Protein AF-A0A9D6LQU4-F1 (afdb_monomer_lite)

Foldseek 3Di:
DDQPDKDKDKCLVQPPLNVLVVLQVVQFAFKKWWDDPRKIKIFGGGGSWTFAIDIPDPCLDLVNLCVVVVLDDPVLQVVLVVVVVVDVDDSLVSCCVVPSHPPVSSVVSRVSSRLVRSLVSNPDNIIMIITRGDDDPPPGPTDGHNSVVSVVVSVVVVVVVD

Radius of gyration: 16.7 Å; chains: 1; bounding box: 36×48×44 Å

Sequence (162 aa):
MTNPETISGNIRNTPLSELLRNLQSSKVTGTLTLQRNGEEKSIYVKDGNIVFASSNLSADRLGYILINAGKLTHEQMEAALKLRSATNKKFGAIVVEIGFITPKELFDGLKLQVKEIIYSLFRW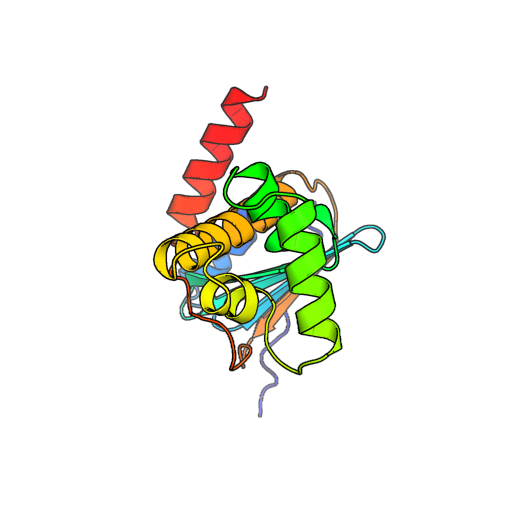EEGRFQVTPGKLPDQTIPLVLDPIELISEIIARLQKES

Secondary structure (DSSP, 8-state):
--PPPPEEEETTTS-HHHHHHHHHHTT--EEEEEEETTEEEEEEEETTEEEEEEES-STTSHHHHHHHTTSS-HHHHHHHHHHHHHSS--HHHHHHHTTSS-HHHHHHHHHHHHHHHHHHHHT-SS-EEEEEESPPPTT-----B-HHHHHHHHHHHHHH--

Structure (mmCIF, N/CA/C/O backbone):
data_AF-A0A9D6LQU4-F1
#
_entry.id   AF-A0A9D6LQU4-F1
#
loop_
_atom_site.group_PDB
_atom_site.id
_atom_site.type_symbol
_atom_site.label_atom_id
_atom_site.label_alt_id
_atom_site.label_comp_id
_atom_site.label_asym_id
_atom_site.label_entity_id
_atom_site.label_seq_id
_atom_site.pdbx_PDB_ins_code
_atom_site.Cartn_x
_atom_site.Cartn_y
_atom_site.Cartn_z
_atom_site.occupancy
_atom_site.B_iso_or_equiv
_atom_site.auth_seq_id
_atom_site.auth_comp_id
_atom_site.auth_asym_id
_atom_site.auth_atom_id
_atom_site.pdbx_PDB_model_num
ATOM 1 N N . MET A 1 1 ? 13.399 -28.423 -10.147 1.00 36.62 1 MET A N 1
ATOM 2 C CA . MET A 1 1 ? 12.476 -27.389 -9.632 1.00 36.62 1 MET A CA 1
ATOM 3 C C . MET A 1 1 ? 13.187 -26.061 -9.806 1.00 36.62 1 MET A C 1
ATOM 5 O O . MET A 1 1 ? 14.125 -25.794 -9.070 1.00 36.62 1 MET A O 1
ATOM 9 N N . THR A 1 2 ? 12.874 -25.312 -10.860 1.00 36.50 2 THR A N 1
ATOM 10 C CA . THR A 1 2 ? 13.471 -23.992 -11.100 1.00 36.50 2 THR A CA 1
ATOM 11 C C . THR A 1 2 ? 12.919 -23.032 -10.056 1.00 36.50 2 THR A C 1
ATOM 13 O O . THR A 1 2 ? 11.709 -22.815 -10.002 1.00 36.50 2 THR A O 1
ATOM 16 N N . ASN A 1 3 ? 13.790 -22.519 -9.188 1.00 45.44 3 ASN A N 1
ATOM 17 C CA . ASN A 1 3 ? 13.458 -21.394 -8.323 1.00 45.44 3 ASN A CA 1
ATOM 18 C C . ASN A 1 3 ? 12.983 -20.260 -9.251 1.00 45.44 3 ASN A C 1
ATOM 20 O O . ASN A 1 3 ? 13.738 -19.932 -10.169 1.00 45.44 3 ASN A O 1
ATOM 24 N N . PRO A 1 4 ? 11.749 -19.741 -9.130 1.00 57.16 4 PRO A N 1
ATOM 25 C CA . PRO A 1 4 ? 11.304 -18.672 -10.011 1.00 57.16 4 PRO A CA 1
ATOM 26 C C . PRO A 1 4 ? 12.269 -17.496 -9.843 1.00 57.16 4 PRO A C 1
ATOM 28 O O . PRO A 1 4 ? 12.539 -17.081 -8.716 1.00 57.16 4 PRO A O 1
ATOM 31 N N . GLU A 1 5 ? 12.870 -17.040 -10.942 1.00 66.25 5 GLU A N 1
ATOM 32 C CA . GLU A 1 5 ? 13.967 -16.077 -10.880 1.00 66.25 5 GLU A CA 1
ATOM 33 C C . GLU A 1 5 ? 13.496 -14.776 -10.228 1.00 66.25 5 GLU A C 1
ATOM 35 O O . GLU A 1 5 ? 12.576 -14.101 -10.693 1.00 66.25 5 GLU A O 1
ATOM 40 N N . THR A 1 6 ? 14.129 -14.444 -9.108 1.00 78.69 6 THR A N 1
ATOM 41 C CA . THR A 1 6 ? 13.943 -13.176 -8.418 1.00 78.69 6 THR A CA 1
ATOM 42 C C . THR A 1 6 ? 14.563 -12.066 -9.262 1.00 78.69 6 THR A C 1
ATOM 44 O O . THR A 1 6 ? 15.769 -12.074 -9.506 1.00 78.69 6 THR A O 1
ATOM 47 N N . ILE A 1 7 ? 13.763 -11.080 -9.666 1.00 88.81 7 ILE A N 1
ATOM 48 C CA . ILE A 1 7 ? 14.258 -9.905 -10.395 1.00 88.81 7 ILE A CA 1
ATOM 49 C C . ILE A 1 7 ? 14.619 -8.836 -9.368 1.00 88.81 7 ILE A C 1
ATOM 51 O O . ILE A 1 7 ? 13.825 -8.551 -8.476 1.00 88.81 7 ILE A O 1
ATOM 55 N N . SER A 1 8 ? 15.794 -8.225 -9.475 1.00 94.19 8 SER A N 1
ATOM 56 C CA . SER A 1 8 ? 16.200 -7.134 -8.584 1.00 94.19 8 SER A CA 1
ATOM 57 C C . SER A 1 8 ? 16.908 -6.026 -9.349 1.00 94.19 8 SER A C 1
ATOM 59 O O . SER A 1 8 ? 17.453 -6.253 -10.428 1.00 94.19 8 SER A O 1
ATOM 61 N N . GLY A 1 9 ? 16.881 -4.815 -8.803 1.00 95.75 9 GLY A N 1
ATOM 62 C CA . GLY A 1 9 ? 17.490 -3.659 -9.447 1.00 95.75 9 GLY A CA 1
ATOM 63 C C . GLY A 1 9 ? 17.363 -2.389 -8.620 1.00 95.75 9 GLY A C 1
ATOM 64 O O . GLY A 1 9 ? 17.171 -2.433 -7.402 1.00 95.75 9 GLY A O 1
ATOM 65 N N . ASN A 1 10 ? 17.491 -1.243 -9.290 1.00 96.81 10 ASN A N 1
ATOM 66 C CA . ASN A 1 10 ? 17.356 0.072 -8.674 1.00 96.81 10 ASN A CA 1
ATOM 67 C C . ASN A 1 10 ? 16.291 0.905 -9.397 1.00 96.81 10 ASN A C 1
ATOM 69 O O . ASN A 1 10 ? 16.265 0.927 -10.627 1.00 96.81 10 ASN A O 1
ATOM 73 N N . ILE A 1 11 ? 15.464 1.618 -8.631 1.00 95.31 11 ILE A N 1
ATOM 74 C CA . ILE A 1 11 ? 14.383 2.481 -9.135 1.00 95.31 11 ILE A CA 1
ATOM 75 C C . ILE A 1 11 ? 14.910 3.547 -10.105 1.00 95.31 11 ILE A C 1
ATOM 77 O O . ILE A 1 11 ? 14.231 3.879 -11.070 1.00 95.31 11 ILE A O 1
ATOM 81 N N . ARG A 1 12 ? 16.151 4.018 -9.912 1.00 95.38 12 ARG A N 1
ATOM 82 C CA . ARG A 1 12 ? 16.809 4.968 -10.822 1.00 95.38 12 ARG A CA 1
ATOM 83 C C . ARG A 1 12 ? 16.884 4.454 -12.264 1.00 95.38 12 ARG A C 1
ATOM 85 O O . ARG A 1 12 ? 16.803 5.243 -13.196 1.00 95.38 12 ARG A O 1
ATOM 92 N N . ASN A 1 13 ? 17.061 3.144 -12.436 1.00 95.38 13 ASN A N 1
ATOM 93 C CA . ASN A 1 13 ? 17.236 2.514 -13.747 1.00 95.38 13 ASN A CA 1
ATOM 94 C C . ASN A 1 13 ? 15.924 1.940 -14.291 1.00 95.38 13 ASN A C 1
ATOM 96 O O . ASN A 1 13 ? 15.774 1.790 -15.498 1.00 95.38 13 ASN A O 1
ATOM 100 N N . THR A 1 14 ? 14.998 1.590 -13.401 1.00 94.38 14 THR A N 1
ATOM 101 C CA . THR A 1 14 ? 13.687 1.039 -13.749 1.00 94.38 14 THR A CA 1
ATOM 102 C C . THR A 1 14 ? 12.650 1.688 -12.836 1.00 94.38 14 THR A C 1
ATOM 104 O O . THR A 1 14 ? 12.424 1.204 -11.720 1.00 94.38 14 THR A O 1
ATOM 107 N N . PRO A 1 15 ? 12.051 2.814 -13.265 1.00 94.44 15 PRO A N 1
ATOM 108 C CA . PRO A 1 15 ? 11.073 3.543 -12.469 1.00 94.44 15 PRO A CA 1
ATOM 109 C C . PRO A 1 15 ? 9.882 2.667 -12.072 1.00 94.44 15 PRO A C 1
ATOM 111 O O . PRO A 1 15 ? 9.505 1.731 -12.782 1.00 94.44 15 PRO A O 1
ATOM 114 N N . LEU A 1 16 ? 9.222 3.006 -10.960 1.00 95.88 16 LEU A N 1
ATOM 115 C CA . LEU A 1 16 ? 8.104 2.210 -10.442 1.00 95.88 16 LEU A CA 1
ATOM 116 C C . LEU A 1 16 ? 6.967 2.020 -11.462 1.00 95.88 16 LEU A C 1
ATOM 118 O O . LEU A 1 16 ? 6.367 0.950 -11.517 1.00 95.88 16 LEU A O 1
ATOM 122 N N . SER A 1 17 ? 6.678 3.029 -12.285 1.00 95.94 17 SER A N 1
ATOM 123 C CA . SER A 1 17 ? 5.653 2.933 -13.330 1.00 95.94 17 SER A CA 1
ATOM 124 C C . SER A 1 17 ? 5.952 1.825 -14.342 1.00 95.94 17 SER A C 1
ATOM 126 O O . SER A 1 17 ? 5.036 1.121 -14.763 1.00 95.94 17 SER A O 1
ATOM 128 N N . GLU A 1 18 ? 7.219 1.640 -14.706 1.00 96.00 18 GLU A N 1
ATOM 129 C CA . GLU A 1 18 ? 7.661 0.571 -15.598 1.00 96.00 18 GLU A CA 1
ATOM 130 C C . GLU A 1 18 ? 7.580 -0.791 -14.905 1.00 96.00 18 GLU A C 1
ATOM 132 O O . GLU A 1 18 ? 7.026 -1.732 -15.472 1.00 96.00 18 GLU A O 1
ATOM 137 N N . LEU A 1 19 ? 8.024 -0.884 -13.644 1.00 95.75 19 LEU A N 1
ATOM 138 C CA . LEU A 1 19 ? 7.898 -2.112 -12.850 1.00 95.75 19 LEU A CA 1
ATOM 139 C C . LEU A 1 19 ? 6.440 -2.578 -12.774 1.00 95.75 19 LEU A C 1
ATOM 141 O O . LEU A 1 19 ? 6.147 -3.734 -13.065 1.00 95.75 19 LEU A O 1
ATOM 145 N N . LEU A 1 20 ? 5.515 -1.678 -12.437 1.00 96.75 20 LEU A N 1
ATOM 146 C CA . LEU A 1 20 ? 4.091 -1.997 -12.337 1.00 96.75 20 LEU A CA 1
ATOM 147 C C . LEU A 1 20 ? 3.493 -2.436 -13.684 1.00 96.75 20 LEU A C 1
ATOM 149 O O . LEU A 1 20 ? 2.744 -3.412 -13.720 1.00 96.75 20 LEU A O 1
ATOM 153 N N . ARG A 1 21 ? 3.866 -1.784 -14.796 1.00 96.81 21 ARG A N 1
ATOM 154 C CA . ARG A 1 21 ? 3.447 -2.192 -16.152 1.00 96.81 21 ARG A CA 1
ATOM 155 C C . ARG A 1 21 ? 3.959 -3.584 -16.515 1.00 96.81 21 ARG A C 1
ATOM 157 O O . ARG A 1 21 ? 3.197 -4.382 -17.053 1.00 96.81 21 ARG A O 1
ATOM 164 N N . ASN A 1 22 ? 5.216 -3.886 -16.194 1.00 94.94 22 ASN A N 1
ATOM 165 C CA . ASN A 1 22 ? 5.833 -5.182 -16.478 1.00 94.94 22 ASN A CA 1
ATOM 166 C C . ASN A 1 22 ? 5.188 -6.311 -15.663 1.00 94.94 22 ASN A C 1
ATOM 168 O O . ASN A 1 22 ? 4.931 -7.394 -16.194 1.00 94.94 22 ASN A O 1
ATOM 172 N N . LEU A 1 23 ? 4.880 -6.053 -14.386 1.00 95.00 23 LEU A N 1
ATOM 173 C CA . LEU A 1 23 ? 4.162 -7.002 -13.532 1.00 95.00 23 LEU A CA 1
ATOM 174 C C . LEU A 1 23 ? 2.759 -7.297 -14.076 1.00 95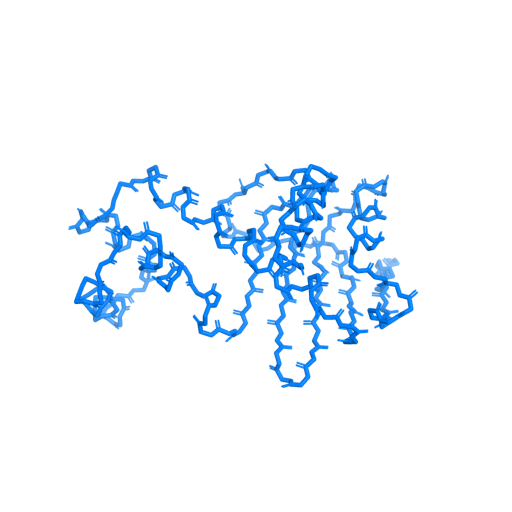.00 23 LEU A C 1
ATOM 176 O O . LEU A 1 23 ? 2.335 -8.454 -14.063 1.00 95.00 23 LEU A O 1
ATOM 180 N N . GLN A 1 24 ? 2.068 -6.278 -14.590 1.00 96.06 24 GLN A N 1
ATOM 181 C CA . GLN A 1 24 ? 0.742 -6.431 -15.180 1.00 96.06 24 GLN A CA 1
ATOM 182 C C . GLN A 1 24 ? 0.768 -7.186 -16.511 1.00 96.06 24 GLN A C 1
ATOM 184 O O . GLN A 1 24 ? 0.023 -8.150 -16.681 1.00 96.06 24 GLN A O 1
ATOM 189 N N . SER A 1 25 ? 1.638 -6.786 -17.445 1.00 96.19 25 SER A N 1
ATOM 190 C CA . SER A 1 25 ? 1.735 -7.401 -18.776 1.00 96.19 25 SER A CA 1
ATOM 191 C C . SER A 1 25 ? 2.133 -8.875 -18.702 1.00 96.19 25 SER A C 1
ATOM 193 O O . SER A 1 25 ? 1.608 -9.700 -19.447 1.00 96.19 25 SER A O 1
ATOM 195 N N . SER A 1 26 ? 3.002 -9.213 -17.747 1.00 93.56 26 SER A N 1
ATOM 196 C CA . SER A 1 26 ? 3.476 -10.578 -17.506 1.00 93.56 26 SER A CA 1
ATOM 197 C C . SER A 1 26 ? 2.563 -11.381 -16.570 1.00 93.56 26 SER A C 1
ATOM 199 O O . SER A 1 26 ? 2.889 -12.520 -16.241 1.00 93.56 26 SER A O 1
ATOM 201 N N . LYS A 1 27 ? 1.437 -10.802 -16.117 1.00 94.81 27 LYS A N 1
ATOM 202 C CA . LYS A 1 27 ? 0.466 -11.428 -15.199 1.00 94.81 27 LYS A CA 1
ATOM 203 C C . LYS A 1 27 ? 1.106 -12.026 -13.941 1.00 94.81 27 LYS A C 1
ATOM 205 O O . LYS A 1 27 ? 0.724 -13.095 -13.459 1.00 94.81 27 LYS A O 1
ATOM 210 N N . VAL A 1 28 ? 2.105 -11.335 -13.392 1.00 93.31 28 VAL A N 1
ATOM 211 C CA . VAL A 1 28 ? 2.869 -11.832 -12.245 1.00 93.31 28 VAL A CA 1
ATOM 212 C C . VAL A 1 28 ? 1.958 -11.988 -11.029 1.00 93.31 28 VAL A C 1
ATOM 214 O O . VAL A 1 28 ? 1.105 -11.147 -10.746 1.00 93.31 28 VAL A O 1
ATOM 217 N N . THR A 1 29 ? 2.173 -13.069 -10.282 1.00 94.50 29 THR A N 1
ATOM 218 C CA . THR A 1 29 ? 1.692 -13.211 -8.906 1.00 94.50 29 THR A CA 1
ATOM 219 C C . THR A 1 29 ? 2.894 -13.279 -7.974 1.00 94.50 29 THR A C 1
ATOM 221 O O . THR A 1 29 ? 3.746 -14.157 -8.128 1.00 94.50 29 THR A O 1
ATOM 224 N N . GLY A 1 30 ? 2.985 -12.344 -7.031 1.00 94.50 30 GLY A N 1
ATOM 225 C CA . GLY A 1 30 ? 4.123 -12.228 -6.126 1.00 94.50 30 GLY A CA 1
ATOM 226 C C . GLY A 1 30 ? 4.202 -10.877 -5.422 1.00 94.50 30 GLY A C 1
ATOM 227 O O . GLY A 1 30 ? 3.239 -10.108 -5.391 1.00 94.50 30 GLY A O 1
ATOM 228 N N . THR A 1 31 ? 5.374 -10.586 -4.867 1.00 95.44 31 THR A N 1
ATOM 229 C CA . THR A 1 31 ? 5.627 -9.375 -4.078 1.00 95.44 31 THR A CA 1
ATOM 230 C C . THR A 1 31 ? 6.754 -8.564 -4.704 1.00 95.44 31 THR A C 1
ATOM 232 O O . THR A 1 31 ? 7.838 -9.094 -4.943 1.00 95.44 31 THR A O 1
ATOM 235 N N . LEU A 1 32 ? 6.507 -7.275 -4.937 1.00 97.06 32 LEU A N 1
ATOM 236 C CA . LEU A 1 32 ? 7.526 -6.275 -5.242 1.00 97.06 32 LEU A CA 1
ATOM 237 C C . LEU A 1 32 ? 7.898 -5.558 -3.941 1.00 97.06 32 LEU A C 1
ATOM 239 O O . LEU A 1 32 ? 7.096 -4.794 -3.407 1.00 97.06 32 LEU A O 1
ATOM 243 N N . THR A 1 33 ? 9.103 -5.790 -3.437 1.00 97.44 33 THR A N 1
ATOM 244 C CA . THR A 1 33 ? 9.650 -5.124 -2.250 1.00 97.44 33 THR A CA 1
ATOM 245 C C . THR A 1 33 ? 10.600 -4.015 -2.680 1.00 97.44 33 THR A C 1
ATOM 247 O O . THR A 1 33 ? 11.456 -4.239 -3.533 1.00 97.44 33 THR A O 1
ATOM 250 N N . LEU A 1 34 ? 10.458 -2.825 -2.098 1.00 98.06 34 LEU A N 1
ATOM 251 C CA . LEU A 1 34 ? 11.298 -1.657 -2.345 1.00 98.06 34 LEU A CA 1
ATOM 252 C C . LEU A 1 34 ? 11.893 -1.155 -1.029 1.00 98.06 34 LEU A C 1
ATOM 254 O O . LEU A 1 34 ? 11.192 -1.065 -0.019 1.00 98.06 34 LEU A O 1
ATOM 258 N N . GLN A 1 35 ? 13.180 -0.818 -1.052 1.00 98.06 35 GLN A N 1
ATOM 259 C CA . GLN A 1 35 ? 13.938 -0.394 0.122 1.00 98.06 35 GLN A CA 1
ATOM 260 C C . GLN A 1 35 ? 14.812 0.828 -0.171 1.00 98.06 35 GLN A C 1
ATOM 262 O O . GLN A 1 35 ? 15.533 0.869 -1.175 1.00 98.06 35 GLN A O 1
ATOM 267 N N . ARG A 1 36 ? 14.796 1.802 0.743 1.00 96.88 36 ARG A N 1
ATOM 268 C CA . ARG A 1 36 ? 15.639 3.007 0.699 1.00 96.88 36 ARG A CA 1
ATOM 269 C C . ARG A 1 36 ? 15.816 3.569 2.106 1.00 96.88 36 ARG A C 1
ATOM 271 O O . ARG A 1 36 ? 14.830 3.838 2.771 1.00 96.88 36 ARG A O 1
ATOM 278 N N . ASN A 1 37 ? 17.054 3.793 2.552 1.00 94.25 37 ASN A N 1
ATOM 279 C CA . ASN A 1 37 ? 17.361 4.488 3.817 1.00 94.25 37 ASN A CA 1
ATOM 280 C C . ASN A 1 37 ? 16.604 3.950 5.054 1.00 94.25 37 ASN A C 1
ATOM 282 O O . ASN A 1 37 ? 16.186 4.715 5.916 1.00 94.25 37 ASN A O 1
ATOM 286 N N . GLY A 1 38 ? 16.403 2.630 5.135 1.00 94.69 38 GLY A N 1
ATOM 287 C CA . GLY A 1 38 ? 15.639 1.987 6.214 1.00 94.69 38 GLY A CA 1
ATOM 288 C C . GLY A 1 38 ? 14.116 2.013 6.033 1.00 94.69 38 GLY A C 1
ATOM 289 O O . GLY A 1 38 ? 13.413 1.318 6.765 1.00 94.69 38 GLY A O 1
ATOM 290 N N . GLU A 1 39 ? 13.590 2.742 5.048 1.00 97.31 39 GLU A N 1
ATOM 291 C CA . GLU A 1 39 ? 12.207 2.606 4.592 1.00 97.31 39 GLU A CA 1
ATOM 292 C C . GLU A 1 39 ? 12.062 1.315 3.781 1.00 97.31 39 GLU A C 1
ATOM 294 O O . GLU A 1 39 ? 12.855 1.047 2.875 1.00 97.31 39 GLU A O 1
ATOM 299 N N . GLU A 1 40 ? 11.026 0.536 4.080 1.00 97.81 40 GLU A N 1
ATOM 300 C CA . GLU A 1 40 ? 10.652 -0.658 3.328 1.00 97.81 40 GLU A CA 1
ATOM 301 C C . GLU A 1 40 ? 9.165 -0.602 2.987 1.00 97.81 40 GLU A C 1
ATOM 303 O O . GLU A 1 40 ? 8.309 -0.348 3.846 1.00 97.81 40 GLU A O 1
ATOM 308 N N . LYS A 1 41 ? 8.858 -0.848 1.713 1.00 98.00 41 LYS A N 1
ATOM 309 C CA . LYS A 1 41 ? 7.494 -0.918 1.189 1.00 98.00 41 LYS A CA 1
ATOM 310 C C . LYS A 1 41 ? 7.359 -2.160 0.322 1.00 98.00 41 LYS A C 1
ATOM 312 O O . LYS A 1 41 ? 8.285 -2.527 -0.391 1.00 98.00 41 LYS A O 1
ATOM 317 N N . SER A 1 42 ? 6.212 -2.818 0.389 1.00 96.75 42 SER A N 1
ATOM 318 C CA . SER A 1 42 ? 5.909 -4.001 -0.417 1.00 96.75 42 SER A CA 1
ATOM 319 C C . SER A 1 42 ? 4.580 -3.821 -1.130 1.00 96.75 42 SER A C 1
ATOM 321 O O . SER A 1 42 ? 3.603 -3.409 -0.508 1.00 96.75 42 SER A O 1
ATOM 323 N N . ILE A 1 43 ? 4.546 -4.147 -2.419 1.00 96.75 43 ILE A N 1
ATOM 324 C CA . ILE A 1 43 ? 3.351 -4.186 -3.261 1.00 96.75 43 ILE A CA 1
ATOM 325 C C . ILE A 1 43 ? 3.074 -5.650 -3.590 1.00 96.75 43 ILE A C 1
ATOM 327 O O . ILE A 1 43 ? 3.932 -6.354 -4.122 1.00 96.75 43 ILE A O 1
ATOM 331 N N . TYR A 1 44 ? 1.874 -6.107 -3.263 1.00 95.81 44 TYR A N 1
ATOM 332 C CA . TYR A 1 44 ? 1.434 -7.477 -3.490 1.00 95.81 44 TYR A CA 1
ATOM 333 C C . TYR A 1 44 ? 0.601 -7.512 -4.762 1.00 95.81 44 TYR A C 1
ATOM 335 O O . TYR A 1 44 ? -0.372 -6.763 -4.886 1.00 95.81 44 TYR A O 1
ATOM 343 N N . VAL A 1 45 ? 0.975 -8.382 -5.694 1.00 95.38 45 VAL A N 1
ATOM 344 C CA . VAL A 1 45 ? 0.375 -8.464 -7.026 1.00 95.38 45 VAL A CA 1
ATOM 345 C C . VAL A 1 45 ? -0.158 -9.872 -7.262 1.00 95.38 45 VAL A C 1
ATOM 347 O O . VAL A 1 45 ? 0.510 -10.854 -6.941 1.00 95.38 45 VAL A O 1
ATOM 350 N N . LYS A 1 46 ? -1.364 -9.979 -7.819 1.00 94.44 46 LYS A N 1
ATOM 351 C CA . LYS A 1 46 ? -2.004 -11.237 -8.214 1.00 94.44 46 LYS A CA 1
ATOM 352 C C . LYS A 1 46 ? -2.530 -11.109 -9.634 1.00 94.44 46 LYS A C 1
ATOM 354 O O . LYS A 1 46 ? -3.322 -10.210 -9.899 1.00 94.44 46 LYS A O 1
ATOM 359 N N . ASP A 1 47 ? -2.122 -12.019 -10.515 1.00 93.81 47 ASP A N 1
ATOM 360 C CA . ASP A 1 47 ? -2.494 -11.999 -11.940 1.00 93.81 47 ASP A CA 1
ATOM 361 C C . ASP A 1 47 ? -2.296 -10.602 -12.562 1.00 93.81 47 ASP A C 1
ATOM 363 O O . ASP A 1 47 ? -3.180 -10.039 -13.203 1.00 93.81 47 ASP A O 1
ATOM 367 N N . GLY A 1 48 ? -1.159 -9.973 -12.247 1.00 94.38 48 GLY A N 1
ATOM 368 C CA . GLY A 1 48 ? -0.820 -8.630 -12.712 1.00 94.38 48 GLY A CA 1
ATOM 369 C C . GLY A 1 48 ? -1.554 -7.468 -12.029 1.00 94.38 48 GLY A C 1
ATOM 370 O O . GLY A 1 48 ? -1.194 -6.322 -12.270 1.00 94.38 48 GLY A O 1
ATOM 371 N N . ASN A 1 49 ? -2.531 -7.722 -11.156 1.00 95.69 49 ASN A N 1
ATOM 372 C CA . ASN A 1 49 ? -3.283 -6.687 -10.443 1.00 95.69 49 ASN A CA 1
ATOM 373 C C . ASN A 1 49 ? -2.727 -6.445 -9.043 1.00 95.69 49 ASN A C 1
ATOM 375 O O . ASN A 1 49 ? -2.344 -7.386 -8.348 1.00 95.69 49 ASN A O 1
ATOM 379 N N . ILE A 1 50 ? -2.736 -5.194 -8.587 1.00 95.94 50 ILE A N 1
ATOM 380 C CA . ILE A 1 50 ? -2.342 -4.869 -7.215 1.00 95.94 50 ILE A CA 1
ATOM 381 C C . ILE A 1 50 ? -3.462 -5.310 -6.280 1.00 95.94 50 ILE A C 1
ATOM 383 O O . ILE A 1 50 ? -4.604 -4.862 -6.412 1.00 95.94 50 ILE A O 1
ATOM 387 N N . VAL A 1 51 ? -3.115 -6.157 -5.309 1.00 94.94 51 VAL A N 1
ATOM 388 C CA . VAL A 1 51 ? -4.068 -6.649 -4.310 1.00 94.94 51 VAL A CA 1
ATOM 389 C C . VAL A 1 51 ? -3.891 -6.065 -2.926 1.00 94.94 51 VAL A C 1
ATOM 391 O O . VAL A 1 51 ? -4.847 -6.007 -2.151 1.00 94.94 51 VAL A O 1
ATOM 394 N N . PHE A 1 52 ? -2.678 -5.620 -2.605 1.00 94.75 52 PHE A N 1
ATOM 395 C CA . PHE A 1 52 ? -2.382 -4.977 -1.336 1.00 94.75 52 PHE A CA 1
ATOM 396 C C . PHE A 1 52 ? -1.054 -4.215 -1.404 1.00 94.75 52 PHE A C 1
ATOM 398 O O . PHE A 1 52 ? -0.255 -4.421 -2.318 1.00 94.75 52 PHE A O 1
ATOM 405 N N . ALA A 1 53 ? -0.784 -3.388 -0.397 1.00 95.06 53 ALA A N 1
ATOM 406 C CA . ALA A 1 53 ? 0.535 -2.827 -0.147 1.00 95.06 53 ALA A CA 1
ATOM 407 C C . ALA A 1 53 ? 0.771 -2.663 1.361 1.00 95.06 53 ALA A C 1
ATOM 409 O O . AL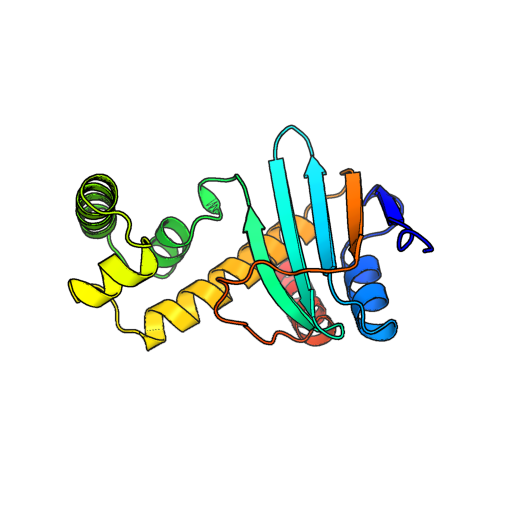A A 1 53 ? -0.169 -2.479 2.133 1.00 95.06 53 ALA A O 1
ATOM 410 N N . SER A 1 54 ? 2.028 -2.737 1.789 1.00 94.25 54 SER A N 1
ATOM 411 C CA . SER A 1 54 ? 2.434 -2.543 3.185 1.00 94.25 54 SER A CA 1
ATOM 412 C C . SER A 1 54 ? 3.701 -1.705 3.278 1.00 94.25 54 SER A C 1
ATOM 414 O O . SER A 1 54 ? 4.533 -1.748 2.378 1.00 94.25 54 SER A O 1
ATOM 416 N N . SER A 1 55 ? 3.881 -0.999 4.392 1.00 96.75 55 SER A N 1
ATOM 417 C CA . SER A 1 55 ? 5.102 -0.252 4.697 1.00 96.75 55 SER A CA 1
ATOM 418 C C . SER A 1 55 ? 5.469 -0.375 6.174 1.00 96.75 55 SER A C 1
ATOM 420 O O . SER A 1 55 ? 4.595 -0.570 7.025 1.00 96.75 55 SER A O 1
ATOM 422 N N . ASN A 1 56 ? 6.760 -0.241 6.481 1.00 96.38 56 ASN A N 1
ATOM 423 C CA . ASN A 1 56 ? 7.250 -0.094 7.848 1.00 96.38 56 ASN A CA 1
ATOM 424 C C . ASN A 1 56 ? 7.061 1.325 8.431 1.00 96.38 56 ASN A C 1
ATOM 426 O O . ASN A 1 56 ? 7.217 1.505 9.642 1.00 96.38 56 ASN A O 1
ATOM 430 N N . LEU A 1 57 ? 6.682 2.319 7.620 1.00 96.38 57 LEU A N 1
ATOM 431 C CA . LEU A 1 57 ? 6.489 3.700 8.060 1.00 96.38 57 LEU A CA 1
ATOM 432 C C . LEU A 1 57 ? 5.195 3.892 8.851 1.00 96.38 57 LEU A C 1
ATOM 434 O O . LEU A 1 57 ? 4.149 3.329 8.532 1.00 96.38 57 LEU A O 1
ATOM 438 N N . SER A 1 58 ? 5.245 4.737 9.883 1.00 92.38 58 SER A N 1
ATOM 439 C CA . SER A 1 58 ? 4.073 5.082 10.696 1.00 92.38 58 SER A CA 1
ATOM 440 C C . SER A 1 58 ? 3.020 5.869 9.912 1.00 92.38 58 SER A C 1
ATOM 442 O O . SER A 1 58 ? 1.832 5.596 10.083 1.00 92.38 58 SER A O 1
ATOM 444 N N . ALA A 1 59 ? 3.451 6.778 9.032 1.00 93.25 59 ALA A N 1
ATOM 445 C CA . ALA A 1 59 ? 2.580 7.586 8.174 1.00 93.25 59 ALA A CA 1
ATOM 446 C C . ALA A 1 59 ? 1.770 6.745 7.166 1.00 93.25 59 ALA A C 1
ATOM 448 O O . ALA A 1 59 ? 0.699 7.149 6.734 1.00 93.25 59 ALA A O 1
ATOM 449 N N . ASP A 1 60 ? 2.230 5.534 6.854 1.00 96.12 60 ASP A N 1
ATOM 450 C CA . ASP A 1 60 ? 1.554 4.631 5.919 1.00 96.12 60 ASP A CA 1
ATOM 451 C C . ASP A 1 60 ? 0.592 3.663 6.630 1.00 96.12 60 ASP A C 1
ATOM 453 O O . ASP A 1 60 ? -0.032 2.804 6.000 1.00 96.12 60 ASP A O 1
ATOM 457 N N . ARG A 1 61 ? 0.473 3.732 7.963 1.00 94.69 61 ARG A N 1
ATOM 458 C CA . ARG A 1 61 ? -0.401 2.833 8.730 1.00 94.69 61 ARG A CA 1
ATOM 459 C C . ARG A 1 61 ? -1.863 3.229 8.553 1.00 94.69 61 ARG A C 1
ATOM 461 O O . ARG A 1 61 ? -2.209 4.399 8.658 1.00 94.69 61 ARG A O 1
ATOM 468 N N . LEU A 1 62 ? -2.738 2.228 8.432 1.00 94.69 62 LEU A N 1
ATOM 469 C CA . LEU A 1 62 ? -4.187 2.402 8.277 1.00 94.69 62 LEU A CA 1
ATOM 470 C C . LEU A 1 62 ? -4.800 3.413 9.260 1.00 94.69 62 LEU A C 1
ATOM 472 O O . LEU A 1 62 ? -5.612 4.231 8.855 1.00 94.69 62 LEU A O 1
ATOM 476 N N . GLY A 1 63 ? -4.414 3.377 10.538 1.00 95.38 63 GLY A N 1
ATOM 477 C CA . GLY A 1 63 ? -4.936 4.322 11.528 1.00 95.38 63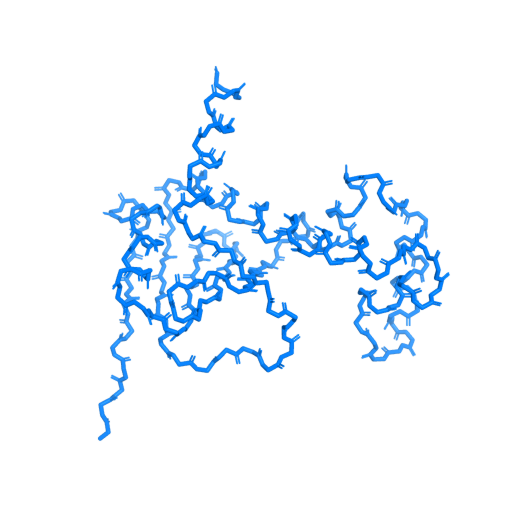 GLY A CA 1
ATOM 478 C C . GLY A 1 63 ? -4.599 5.783 11.205 1.00 95.38 63 GLY A C 1
ATOM 479 O O . GLY A 1 63 ? -5.477 6.634 11.282 1.00 95.38 63 GLY A O 1
ATOM 480 N N . TYR A 1 64 ? -3.371 6.059 10.754 1.00 95.75 64 TYR A N 1
ATOM 481 C CA . TYR A 1 64 ? -2.959 7.402 10.336 1.00 95.75 64 TYR A CA 1
ATOM 482 C C . TYR A 1 64 ? -3.712 7.852 9.077 1.00 95.75 64 TYR A C 1
ATOM 484 O O . TYR A 1 64 ? -4.228 8.964 9.026 1.00 95.75 64 TYR A O 1
ATOM 492 N N . ILE A 1 65 ? -3.866 6.951 8.101 1.00 96.69 65 ILE A N 1
ATOM 493 C CA . ILE A 1 65 ? -4.669 7.199 6.896 1.00 96.69 65 ILE A CA 1
ATOM 494 C C . ILE A 1 65 ? -6.123 7.545 7.247 1.00 96.69 65 ILE A C 1
ATOM 496 O O . ILE A 1 65 ? -6.677 8.499 6.709 1.00 96.69 65 ILE A O 1
ATOM 500 N N . LEU A 1 66 ? -6.740 6.800 8.168 1.00 96.94 66 LEU A N 1
ATOM 501 C CA . LEU A 1 66 ? -8.117 7.043 8.602 1.00 96.94 66 LEU A CA 1
ATOM 502 C C . LEU A 1 66 ? -8.269 8.372 9.352 1.00 96.94 66 LEU A C 1
ATOM 504 O O . LEU A 1 66 ? -9.282 9.042 9.167 1.00 96.94 66 LEU A O 1
ATOM 508 N N . ILE A 1 67 ? -7.279 8.778 10.152 1.00 96.88 67 ILE A N 1
ATOM 509 C CA . ILE A 1 67 ? -7.276 10.097 10.803 1.00 96.88 67 ILE A CA 1
ATOM 510 C C . ILE A 1 67 ? -7.190 11.211 9.760 1.00 96.88 67 ILE A C 1
ATOM 512 O O . ILE A 1 67 ? -8.024 12.114 9.759 1.00 96.88 67 ILE A O 1
ATOM 516 N N . ASN A 1 68 ? -6.247 11.117 8.820 1.00 95.50 68 ASN A N 1
ATOM 517 C CA . ASN A 1 68 ? -6.087 12.120 7.764 1.00 95.50 68 ASN A CA 1
ATOM 518 C C . ASN A 1 68 ? -7.317 12.219 6.849 1.00 95.50 68 ASN A C 1
ATOM 520 O O . ASN A 1 68 ? -7.617 13.290 6.330 1.00 95.50 68 ASN A O 1
ATOM 524 N N . ALA A 1 69 ? -8.051 11.119 6.675 1.00 94.94 69 ALA A N 1
ATOM 525 C CA . ALA A 1 69 ? -9.316 11.086 5.947 1.00 94.94 69 ALA A CA 1
ATOM 526 C C . ALA A 1 69 ? -10.529 11.565 6.777 1.00 94.94 69 ALA A C 1
ATOM 528 O O . ALA A 1 69 ? -11.661 11.496 6.294 1.00 94.94 69 ALA A O 1
ATOM 529 N N . GLY A 1 70 ? -10.329 11.998 8.028 1.00 96.25 70 GLY A N 1
ATOM 530 C CA . GLY A 1 70 ? -11.393 12.444 8.933 1.00 96.25 70 GLY A CA 1
ATOM 531 C C . GLY A 1 70 ? -12.329 11.325 9.405 1.00 96.25 70 GLY A C 1
ATOM 532 O O . GLY A 1 70 ? -13.451 11.600 9.821 1.00 96.25 70 GLY A O 1
ATOM 533 N N . LYS A 1 71 ? -11.904 10.060 9.301 1.00 96.88 71 LYS A N 1
ATOM 534 C CA . LYS A 1 71 ? -12.691 8.871 9.678 1.00 96.88 71 LYS A CA 1
ATOM 535 C C . LYS A 1 71 ? -12.457 8.408 11.106 1.00 96.88 71 LYS A C 1
ATOM 537 O O . LYS A 1 71 ? -13.314 7.736 11.663 1.00 96.88 71 LYS A O 1
ATOM 542 N N . LEU A 1 72 ? -11.307 8.743 11.677 1.00 96.88 72 LEU A N 1
ATOM 543 C CA . LEU A 1 72 ? -10.992 8.498 13.078 1.00 96.88 72 LEU A CA 1
ATOM 544 C C . LEU A 1 72 ? -10.436 9.769 13.712 1.00 96.88 72 LEU A C 1
ATOM 546 O O . LEU A 1 72 ? -9.761 10.552 13.049 1.00 96.88 72 LEU A O 1
ATOM 550 N N . THR A 1 73 ? -10.665 9.940 15.009 1.00 97.44 73 THR A N 1
ATOM 551 C CA . THR A 1 73 ? -9.923 10.914 15.819 1.00 97.44 73 THR A CA 1
ATOM 552 C C . THR A 1 73 ? -8.685 10.270 16.448 1.00 97.44 73 THR A C 1
ATOM 554 O O . THR A 1 73 ? -8.556 9.040 16.506 1.00 97.44 73 THR A O 1
ATOM 557 N N . HIS A 1 74 ? -7.767 11.093 16.959 1.00 95.69 74 HIS A N 1
ATOM 558 C CA . HIS A 1 74 ? -6.614 10.595 17.711 1.00 95.69 74 HIS A CA 1
ATOM 559 C C . HIS A 1 74 ? -7.046 9.820 18.965 1.00 95.69 74 HIS A C 1
ATOM 561 O O . HIS A 1 74 ? -6.506 8.752 19.243 1.00 95.69 74 HIS A O 1
ATOM 567 N N . GLU A 1 75 ? -8.072 10.290 19.676 1.00 96.69 75 GLU A N 1
ATOM 568 C CA . GLU A 1 75 ? -8.611 9.636 20.872 1.00 96.69 75 GLU A CA 1
ATOM 569 C C . GLU A 1 75 ? -9.200 8.258 20.545 1.00 96.69 75 GLU A C 1
ATOM 571 O O . GLU A 1 75 ? -8.963 7.286 21.267 1.00 96.69 75 GLU A O 1
ATOM 576 N N . GLN A 1 76 ? -9.929 8.150 19.429 1.00 96.69 76 GLN A N 1
ATOM 577 C CA . GLN A 1 76 ? -10.464 6.879 18.939 1.00 96.69 76 GLN A CA 1
ATOM 578 C C . GLN A 1 76 ? -9.346 5.904 18.554 1.00 96.69 76 GLN A C 1
ATOM 580 O O . GLN A 1 76 ? -9.419 4.712 18.866 1.00 96.69 76 GLN A O 1
ATOM 585 N N . MET A 1 77 ? -8.282 6.396 17.915 1.00 94.81 77 MET A N 1
ATOM 586 C CA . MET A 1 77 ? -7.127 5.567 17.585 1.00 94.81 77 MET A CA 1
ATOM 587 C C . MET A 1 77 ? -6.426 5.039 18.841 1.00 94.81 77 MET A C 1
ATOM 589 O O . MET A 1 77 ? -6.155 3.841 18.918 1.00 94.81 77 MET A O 1
ATOM 593 N N . GLU A 1 78 ? -6.198 5.886 19.844 1.00 94.44 78 GLU A N 1
ATOM 594 C CA . GLU A 1 78 ? -5.606 5.476 21.122 1.00 94.44 78 GLU A CA 1
ATOM 595 C C . GLU A 1 78 ? -6.463 4.429 21.848 1.00 94.44 78 GLU A C 1
ATOM 597 O O . GLU A 1 78 ? -5.946 3.418 22.332 1.00 94.44 78 GLU A O 1
ATOM 602 N N . ALA A 1 79 ? -7.787 4.612 21.879 1.00 94.12 79 ALA A N 1
ATOM 603 C CA . ALA A 1 79 ? -8.707 3.633 22.457 1.00 94.12 79 ALA A CA 1
ATOM 604 C C . ALA A 1 79 ? -8.627 2.274 21.736 1.00 94.12 79 ALA A C 1
ATOM 606 O O . ALA A 1 79 ? -8.508 1.226 22.378 1.00 94.12 79 ALA A O 1
ATOM 607 N N . ALA A 1 80 ? -8.614 2.280 20.401 1.00 94.50 80 ALA A N 1
ATOM 608 C CA . ALA A 1 80 ? -8.495 1.063 19.605 1.00 94.50 80 ALA A CA 1
ATOM 609 C C . ALA A 1 80 ? -7.126 0.375 19.768 1.00 94.50 80 ALA A C 1
ATOM 611 O O . ALA A 1 80 ? -7.056 -0.855 19.795 1.00 94.50 80 ALA A O 1
ATOM 612 N N . LEU A 1 81 ? -6.034 1.134 19.916 1.00 92.31 81 LEU A N 1
ATOM 613 C CA . LEU A 1 81 ? -4.697 0.583 20.163 1.00 92.31 81 LEU A CA 1
ATOM 614 C C . LEU A 1 81 ? -4.586 -0.084 21.540 1.00 92.31 81 LEU A C 1
ATOM 616 O O . LEU A 1 81 ? -3.983 -1.153 21.635 1.00 92.31 81 LEU A O 1
ATOM 620 N N . LYS A 1 82 ? -5.218 0.479 22.577 1.00 93.06 82 LYS A N 1
ATOM 621 C CA . LYS A 1 82 ? -5.305 -0.149 23.910 1.00 93.06 82 LYS A CA 1
ATOM 622 C C . LYS A 1 82 ? -6.079 -1.468 23.881 1.00 93.06 82 LYS A C 1
ATOM 624 O O . LYS A 1 82 ? -5.672 -2.443 24.503 1.00 93.06 82 LYS A O 1
ATOM 629 N N . LEU A 1 83 ? -7.172 -1.540 23.123 1.00 92.31 83 LEU A N 1
ATOM 630 C CA . LEU A 1 83 ? -7.902 -2.799 22.928 1.00 92.31 83 LEU A CA 1
ATOM 631 C C . LEU A 1 83 ? -7.093 -3.803 22.105 1.00 92.31 83 LEU A C 1
ATOM 633 O O . LEU A 1 83 ? -7.142 -5.008 22.352 1.00 92.31 83 LEU A O 1
ATOM 637 N N . ARG A 1 84 ? -6.315 -3.318 21.135 1.00 91.00 84 ARG A N 1
ATOM 638 C CA . ARG A 1 84 ? -5.431 -4.165 20.337 1.00 91.00 84 ARG A CA 1
ATOM 639 C C . ARG A 1 84 ? -4.323 -4.785 21.172 1.00 91.00 84 ARG A C 1
ATOM 641 O O . ARG A 1 84 ? -3.997 -5.927 20.913 1.00 91.00 84 ARG A O 1
ATOM 648 N N . SER A 1 85 ? -3.739 -4.082 22.140 1.00 88.44 85 SER A N 1
ATOM 649 C CA . SER A 1 85 ? -2.717 -4.685 23.009 1.00 88.44 85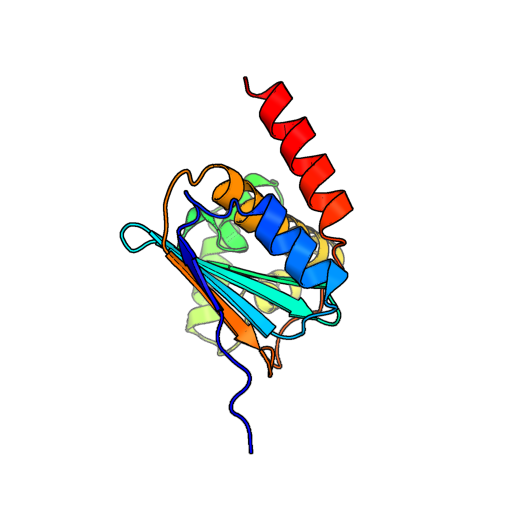 SER A CA 1
ATOM 650 C C . SER A 1 85 ? -3.300 -5.723 23.972 1.00 88.44 85 SER A C 1
ATOM 652 O O . SER A 1 85 ? -2.599 -6.656 24.352 1.00 88.44 85 SER A O 1
ATOM 654 N N . ALA A 1 86 ? -4.581 -5.595 24.326 1.00 88.75 86 ALA A N 1
ATOM 655 C CA . ALA A 1 86 ? -5.307 -6.552 25.161 1.00 88.75 86 ALA A CA 1
ATOM 656 C C . ALA A 1 86 ? -5.888 -7.751 24.381 1.00 88.75 86 ALA A C 1
ATOM 658 O O . ALA A 1 86 ? -6.396 -8.694 24.985 1.00 88.75 86 ALA A O 1
ATOM 659 N N . THR A 1 87 ? -5.848 -7.727 23.046 1.00 85.94 87 THR A N 1
ATOM 660 C CA . THR A 1 87 ? -6.424 -8.764 22.176 1.00 85.94 87 THR A CA 1
ATOM 661 C C . THR A 1 87 ? -5.412 -9.204 21.116 1.00 85.94 87 THR A C 1
ATOM 663 O O . THR A 1 87 ? -4.368 -8.595 20.947 1.00 85.94 87 THR A O 1
ATOM 666 N N . ASN A 1 88 ? -5.702 -10.257 20.350 1.00 84.12 88 ASN A N 1
ATOM 667 C CA . ASN A 1 88 ? -4.909 -10.599 19.157 1.00 84.12 88 ASN A CA 1
ATOM 668 C C . ASN A 1 88 ? -5.617 -10.174 17.854 1.00 84.12 88 ASN A C 1
ATOM 670 O O . ASN A 1 88 ? -5.389 -10.740 16.784 1.00 84.12 88 ASN A O 1
ATOM 674 N N . LYS A 1 89 ? -6.551 -9.216 17.943 1.00 88.69 8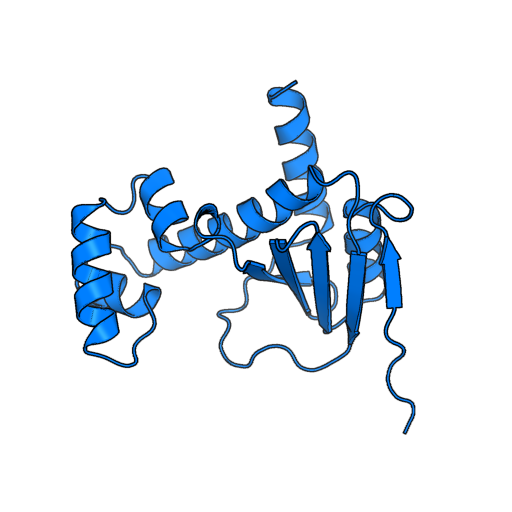9 LYS A N 1
ATOM 675 C CA . LYS A 1 89 ? -7.357 -8.762 16.803 1.00 88.69 89 LYS A CA 1
ATOM 676 C C . LYS A 1 89 ? -6.591 -7.732 15.969 1.00 88.69 89 LYS A C 1
ATOM 678 O O . LYS A 1 89 ? -5.757 -6.971 16.461 1.00 88.69 89 LYS A O 1
ATOM 683 N N . LYS A 1 90 ? -6.896 -7.672 14.670 1.00 89.94 90 LYS A N 1
ATOM 684 C CA . LYS A 1 90 ? -6.369 -6.625 13.782 1.00 89.94 90 LYS A CA 1
ATOM 685 C C . LYS A 1 90 ? -6.992 -5.275 14.137 1.00 89.94 90 LYS A C 1
ATOM 687 O O . LYS A 1 90 ? -8.186 -5.211 14.409 1.00 89.94 90 LYS A O 1
ATOM 692 N N . PHE A 1 91 ? -6.211 -4.196 14.030 1.00 92.62 91 PHE A N 1
ATOM 693 C CA . PHE A 1 91 ? -6.683 -2.825 14.281 1.00 92.62 91 PHE A CA 1
ATOM 694 C C . PHE A 1 91 ? -7.982 -2.503 13.526 1.00 92.62 91 PHE A C 1
ATOM 696 O O . PHE A 1 91 ? -8.939 -2.048 14.138 1.00 92.62 91 PHE A O 1
ATOM 703 N N . GLY A 1 92 ? -8.039 -2.820 12.224 1.00 92.62 92 GLY A N 1
ATOM 704 C CA . GLY A 1 92 ? -9.229 -2.599 11.395 1.00 92.62 92 GLY A CA 1
ATOM 705 C C . GLY A 1 92 ? -10.484 -3.310 11.914 1.00 92.62 92 GLY A C 1
ATOM 706 O O . GLY A 1 92 ? -11.559 -2.726 11.916 1.00 92.62 92 GLY A O 1
ATOM 707 N N . ALA A 1 93 ? -10.348 -4.541 12.414 1.00 92.62 93 ALA A N 1
ATOM 708 C CA . ALA A 1 93 ? -11.473 -5.273 12.993 1.00 92.62 93 ALA A CA 1
ATOM 709 C C . ALA A 1 93 ? -11.959 -4.618 14.293 1.00 92.62 93 ALA A C 1
ATOM 711 O O . ALA A 1 93 ? -13.159 -4.484 14.496 1.00 92.62 93 ALA A O 1
ATOM 712 N N . ILE A 1 94 ? -11.029 -4.157 15.134 1.00 95.38 94 ILE A N 1
ATOM 713 C CA . ILE A 1 94 ? -11.344 -3.504 16.411 1.00 95.38 94 ILE A CA 1
ATOM 714 C C . ILE A 1 94 ? -12.142 -2.219 16.188 1.00 95.38 94 ILE A C 1
ATOM 716 O O . ILE A 1 94 ? -13.178 -2.049 16.817 1.00 95.38 94 ILE A O 1
ATOM 720 N N . VAL A 1 95 ? -11.697 -1.334 15.287 1.00 96.06 95 VAL A N 1
ATOM 721 C CA . VAL A 1 95 ? -12.376 -0.042 15.051 1.00 96.06 95 VAL A CA 1
ATOM 722 C C . VAL A 1 95 ? -13.777 -0.197 14.454 1.00 96.06 95 VAL A C 1
ATOM 724 O O . VAL A 1 95 ? -14.626 0.663 14.675 1.00 96.06 95 VAL A O 1
ATOM 727 N N . VAL A 1 96 ? -14.033 -1.299 13.742 1.00 96.19 96 VAL A N 1
ATOM 728 C CA . VAL A 1 96 ? -15.378 -1.662 13.273 1.00 96.19 96 VAL A CA 1
ATOM 729 C C . VAL A 1 96 ? -16.217 -2.240 14.411 1.00 96.19 96 VAL A C 1
ATOM 731 O O . VAL A 1 96 ? -17.359 -1.836 14.596 1.00 96.19 96 VAL A O 1
ATOM 734 N N . GLU A 1 97 ? -15.655 -3.163 15.193 1.00 94.88 97 GLU A N 1
ATOM 735 C CA . GLU A 1 97 ? -16.351 -3.840 16.295 1.00 94.88 97 GLU A CA 1
ATOM 736 C C . GLU A 1 97 ? -16.833 -2.867 17.376 1.00 94.88 97 GLU A C 1
ATOM 738 O O . GLU A 1 97 ? -17.941 -3.015 17.883 1.00 94.88 97 GLU A O 1
ATOM 743 N N . ILE A 1 98 ? -16.035 -1.845 17.692 1.00 94.19 98 ILE A N 1
ATOM 744 C CA . ILE A 1 98 ? -16.403 -0.801 18.662 1.00 94.19 98 ILE A CA 1
ATOM 745 C C . ILE A 1 98 ? -17.220 0.346 18.046 1.00 94.19 98 ILE A C 1
ATOM 747 O O . ILE A 1 98 ? -17.541 1.307 18.740 1.00 94.19 98 ILE A O 1
ATOM 751 N N . GLY A 1 99 ? -17.554 0.259 16.755 1.00 96.19 99 GLY A N 1
ATOM 752 C CA . GLY A 1 99 ? -18.463 1.184 16.078 1.00 96.19 99 GLY A CA 1
ATOM 753 C C . GLY A 1 99 ? -17.878 2.548 15.704 1.00 96.19 99 GLY A C 1
ATOM 754 O O . GLY A 1 99 ? -18.647 3.463 15.423 1.00 96.19 99 GLY A O 1
ATOM 755 N N . PHE A 1 100 ? -16.550 2.719 15.686 1.00 97.75 100 PHE A N 1
ATOM 756 C CA . PHE A 1 100 ? -15.939 3.990 15.269 1.00 97.75 100 PHE A CA 1
ATOM 757 C C . PHE A 1 100 ? -16.033 4.221 13.763 1.00 97.75 100 PHE A C 1
ATOM 759 O O . PHE A 1 100 ? -16.197 5.359 13.335 1.00 97.75 100 PHE A O 1
ATOM 766 N N . ILE A 1 101 ? -15.946 3.151 12.971 1.00 97.31 101 ILE A N 1
ATOM 767 C CA . ILE A 1 101 ? -16.150 3.197 11.521 1.00 97.31 101 ILE A CA 1
ATOM 768 C C . ILE A 1 101 ? -16.994 2.015 11.059 1.00 97.31 101 ILE A C 1
ATOM 770 O O . ILE A 1 101 ? -17.027 0.956 11.685 1.00 97.31 101 ILE A O 1
ATOM 774 N N . THR A 1 102 ? -17.636 2.167 9.909 1.00 97.06 102 THR A N 1
ATOM 775 C CA . THR A 1 102 ? -18.357 1.070 9.255 1.00 97.06 102 THR A CA 1
ATOM 776 C C . THR A 1 102 ? -17.400 0.108 8.527 1.00 97.06 102 THR A C 1
ATOM 778 O O . THR A 1 102 ? -16.294 0.497 8.139 1.00 97.06 102 THR A O 1
ATOM 781 N N . PRO A 1 103 ? -17.819 -1.141 8.229 1.00 95.38 103 PRO A N 1
ATOM 782 C CA . PRO A 1 103 ? -17.043 -2.048 7.376 1.00 95.38 103 PRO A CA 1
ATOM 783 C C . PRO A 1 103 ? -16.718 -1.458 5.995 1.00 95.38 103 PRO A C 1
ATOM 785 O O . PRO A 1 103 ? -15.642 -1.703 5.450 1.00 95.38 103 PRO A O 1
ATOM 788 N N . LYS A 1 104 ? -17.635 -0.654 5.438 1.00 94.94 104 LYS A N 1
ATOM 789 C CA . LYS A 1 104 ? -17.424 0.047 4.168 1.00 94.94 104 LYS A CA 1
ATOM 790 C C . LYS A 1 104 ? -16.302 1.078 4.289 1.00 94.94 104 LYS A C 1
ATOM 792 O O . LYS A 1 104 ? -15.415 1.108 3.446 1.00 94.94 104 LYS A O 1
ATOM 797 N N . GLU A 1 105 ? -16.312 1.889 5.342 1.00 96.12 105 GLU A N 1
ATOM 798 C CA . GLU A 1 105 ? -15.259 2.882 5.582 1.00 96.12 105 GLU A CA 1
ATOM 799 C C . GLU A 1 105 ? -13.906 2.238 5.867 1.00 96.12 105 GLU A C 1
ATOM 801 O O . GLU A 1 105 ? -12.885 2.757 5.421 1.00 96.12 105 GLU A O 1
ATOM 806 N N . LEU A 1 106 ? -13.883 1.082 6.538 1.00 95.19 106 LEU A N 1
ATOM 807 C CA . LEU A 1 106 ? -12.662 0.294 6.679 1.00 95.19 106 LEU A CA 1
ATOM 808 C C . LEU A 1 106 ? -12.119 -0.131 5.309 1.00 95.19 106 LEU A C 1
ATOM 810 O O . LEU A 1 106 ? -10.926 0.011 5.047 1.00 95.19 106 LEU A O 1
ATOM 814 N N . PHE A 1 107 ? -12.981 -0.652 4.437 1.00 94.06 107 PHE A N 1
ATOM 815 C CA . PHE A 1 107 ? -12.590 -1.073 3.094 1.00 94.06 107 PHE A CA 1
ATOM 816 C C . PHE A 1 107 ? -12.090 0.102 2.239 1.00 94.06 107 PHE A C 1
ATOM 818 O O . PHE A 1 107 ? -11.046 -0.008 1.594 1.00 94.06 107 PHE A O 1
ATOM 825 N N . ASP A 1 108 ? -12.779 1.243 2.288 1.00 95.06 108 ASP A N 1
ATOM 826 C CA . ASP A 1 108 ? -12.368 2.470 1.599 1.00 95.06 108 ASP A CA 1
ATOM 827 C C . ASP A 1 108 ? -11.032 3.003 2.163 1.00 95.06 108 ASP A C 1
ATOM 829 O O . ASP A 1 108 ? -10.151 3.405 1.402 1.00 95.06 108 ASP A O 1
ATOM 833 N N . GLY A 1 109 ? -10.823 2.919 3.481 1.00 95.75 109 GLY A N 1
ATOM 834 C CA . GLY A 1 109 ? -9.567 3.283 4.141 1.00 95.75 109 GLY A CA 1
ATOM 835 C C . GLY A 1 109 ? -8.395 2.367 3.778 1.00 95.75 109 GLY A C 1
ATOM 836 O O . GLY A 1 109 ? -7.286 2.850 3.565 1.00 95.75 109 GLY A O 1
ATOM 837 N N . LEU A 1 110 ? -8.628 1.057 3.636 1.00 94.75 110 LEU A N 1
ATOM 838 C CA . LEU A 1 110 ? -7.620 0.111 3.142 1.00 94.75 110 LEU A CA 1
ATOM 839 C C . LEU A 1 110 ? -7.236 0.415 1.688 1.00 94.75 110 LEU A C 1
ATOM 841 O O . LEU A 1 110 ? -6.052 0.391 1.353 1.00 94.75 110 LEU A O 1
ATOM 845 N N . LYS A 1 111 ? -8.212 0.748 0.830 1.00 95.44 111 LYS A N 1
ATOM 846 C CA . LYS A 1 111 ? -7.937 1.206 -0.542 1.00 95.44 111 LYS A CA 1
ATOM 847 C C . LYS A 1 111 ? -7.085 2.462 -0.553 1.00 95.44 111 LYS A C 1
ATOM 849 O O . LYS A 1 111 ? -6.083 2.501 -1.262 1.00 95.44 111 LYS A O 1
ATOM 854 N N . LEU A 1 112 ? -7.462 3.458 0.245 1.00 96.12 112 LEU A N 1
ATOM 855 C CA . LEU A 1 112 ? -6.709 4.700 0.356 1.00 96.12 112 LEU A CA 1
ATOM 856 C C . LEU A 1 112 ? -5.284 4.442 0.855 1.00 96.12 112 LEU A C 1
ATOM 858 O O . LEU A 1 112 ? -4.341 4.946 0.261 1.00 96.12 112 LEU A O 1
ATOM 862 N N . GLN A 1 113 ? -5.108 3.588 1.867 1.00 96.31 113 GLN A N 1
ATOM 863 C CA . GLN A 1 113 ? -3.790 3.216 2.382 1.00 96.31 113 GLN A CA 1
ATOM 864 C C . GLN A 1 113 ? -2.887 2.643 1.283 1.00 96.31 113 GLN A C 1
ATOM 866 O O . GLN A 1 113 ? -1.743 3.069 1.142 1.00 96.31 113 GLN A O 1
ATOM 871 N N . VAL A 1 114 ? -3.394 1.697 0.486 1.00 96.25 114 VAL A N 1
ATOM 872 C CA . VAL A 1 114 ? -2.622 1.110 -0.618 1.00 96.25 114 VAL A CA 1
ATOM 873 C C . VAL A 1 114 ? -2.259 2.163 -1.661 1.00 96.25 114 VAL A C 1
ATOM 875 O O . VAL A 1 114 ? -1.107 2.211 -2.096 1.00 96.25 114 VAL A O 1
ATOM 878 N N . LYS A 1 115 ? -3.203 3.040 -2.021 1.00 96.75 115 LYS A N 1
ATOM 879 C CA . LYS A 1 115 ? -2.946 4.138 -2.958 1.00 96.75 115 LYS A CA 1
ATOM 880 C C . LYS A 1 115 ? -1.886 5.108 -2.437 1.00 96.75 115 LYS A C 1
ATOM 882 O O . LYS A 1 115 ? -0.977 5.426 -3.191 1.00 96.75 115 LYS A O 1
ATOM 887 N N . GLU A 1 116 ? -1.945 5.526 -1.171 1.00 97.19 116 GLU A N 1
ATOM 888 C CA . GLU A 1 116 ? -0.964 6.450 -0.576 1.00 97.19 116 GLU A CA 1
ATOM 889 C C . GLU A 1 116 ? 0.439 5.828 -0.482 1.00 97.19 116 GLU A C 1
ATOM 891 O O . GLU A 1 116 ? 1.429 6.479 -0.824 1.00 97.19 116 GLU A O 1
ATOM 896 N N . ILE A 1 117 ? 0.542 4.542 -0.116 1.00 97.56 117 ILE A N 1
ATOM 897 C CA . ILE A 1 117 ? 1.823 3.814 -0.116 1.00 97.56 117 ILE A CA 1
ATOM 898 C C . ILE A 1 117 ? 2.435 3.835 -1.518 1.00 97.56 117 ILE A C 1
ATOM 900 O O . ILE A 1 117 ? 3.599 4.204 -1.677 1.00 97.56 117 ILE A O 1
ATOM 904 N N . ILE A 1 118 ? 1.658 3.473 -2.539 1.00 97.56 118 ILE A N 1
ATOM 905 C CA . ILE A 1 118 ? 2.151 3.419 -3.919 1.00 97.56 118 ILE A CA 1
ATOM 906 C C . ILE A 1 118 ? 2.473 4.825 -4.424 1.00 97.56 118 ILE A C 1
ATOM 908 O O . ILE A 1 118 ? 3.557 5.039 -4.951 1.00 97.56 118 ILE A O 1
ATOM 912 N N . TYR A 1 119 ? 1.598 5.798 -4.187 1.00 97.12 119 TYR A N 1
ATOM 913 C CA . TYR A 1 119 ? 1.815 7.202 -4.524 1.00 97.12 119 TYR A CA 1
ATOM 914 C C . TYR A 1 119 ? 3.140 7.735 -3.959 1.00 97.12 119 TYR A C 1
ATOM 916 O O . TYR A 1 119 ? 3.936 8.330 -4.685 1.00 97.12 119 TYR A O 1
ATOM 924 N N . SER A 1 120 ? 3.438 7.461 -2.687 1.00 96.00 120 SER A N 1
ATOM 925 C CA . SER A 1 120 ? 4.692 7.903 -2.068 1.00 96.00 120 SER A CA 1
ATOM 926 C C . SER A 1 120 ? 5.943 7.272 -2.700 1.00 96.00 120 SER A C 1
ATOM 928 O O . SER A 1 120 ? 6.996 7.908 -2.727 1.00 96.00 120 SER A O 1
ATOM 930 N N . LEU A 1 121 ? 5.836 6.057 -3.252 1.00 96.94 121 LEU A N 1
ATOM 931 C CA . LEU A 1 121 ? 6.933 5.401 -3.964 1.00 96.94 121 LEU A CA 1
ATOM 932 C C . LEU A 1 121 ? 7.211 6.030 -5.336 1.00 96.94 121 LEU A C 1
ATOM 934 O O . LEU A 1 121 ? 8.344 5.964 -5.798 1.00 96.94 121 LEU A O 1
ATOM 938 N N . PHE A 1 122 ? 6.233 6.680 -5.980 1.00 95.75 122 PHE A N 1
ATOM 939 C CA . PHE A 1 122 ? 6.484 7.428 -7.226 1.00 95.75 122 PHE A CA 1
ATOM 940 C C . PHE A 1 122 ? 7.396 8.638 -7.011 1.00 95.75 122 PHE A C 1
ATOM 942 O O . PHE A 1 122 ? 7.995 9.127 -7.962 1.00 95.75 122 PHE A O 1
ATOM 949 N N . ARG A 1 123 ? 7.521 9.105 -5.764 1.00 92.81 123 ARG A N 1
ATOM 950 C CA . ARG A 1 123 ? 8.445 10.177 -5.381 1.00 92.81 123 ARG A CA 1
ATOM 951 C C . ARG A 1 123 ? 9.855 9.663 -5.059 1.00 92.81 123 ARG A C 1
ATOM 953 O O . ARG A 1 123 ? 10.714 10.448 -4.669 1.00 92.81 123 ARG A O 1
ATOM 960 N N . TRP A 1 124 ? 10.104 8.354 -5.138 1.00 95.44 124 TRP A N 1
ATOM 961 C CA . TRP A 1 124 ? 11.443 7.803 -4.936 1.00 95.44 124 TRP A CA 1
ATOM 962 C C . TRP A 1 124 ? 12.247 7.884 -6.236 1.00 95.44 124 TRP A C 1
ATOM 964 O O . TRP A 1 124 ? 11.940 7.197 -7.203 1.00 95.44 124 TRP A O 1
ATOM 974 N N . GLU A 1 125 ? 13.316 8.680 -6.236 1.00 92.62 125 GLU A N 1
ATOM 975 C CA . GLU A 1 125 ? 14.271 8.759 -7.357 1.00 92.62 125 GLU A CA 1
ATOM 976 C C . GLU A 1 125 ? 15.320 7.635 -7.327 1.00 92.62 125 GLU A C 1
ATOM 978 O O . GLU A 1 125 ? 15.958 7.316 -8.330 1.00 92.62 125 GLU A O 1
ATOM 983 N N . GLU A 1 126 ? 15.512 7.020 -6.161 1.00 94.38 126 GLU A N 1
ATOM 984 C CA . GLU A 1 126 ? 16.441 5.919 -5.947 1.00 94.38 126 GLU A CA 1
ATOM 985 C C . GLU A 1 126 ? 15.911 4.946 -4.894 1.00 94.38 126 GLU A C 1
ATOM 987 O O . GLU A 1 126 ? 15.091 5.294 -4.046 1.00 94.38 126 GLU A O 1
ATOM 992 N N . GLY A 1 127 ? 16.398 3.712 -4.943 1.00 96.44 127 GLY A N 1
ATOM 993 C CA . GLY A 1 127 ? 16.025 2.655 -4.009 1.00 96.44 127 GLY A CA 1
ATOM 994 C C . GLY A 1 127 ? 16.240 1.297 -4.650 1.00 96.44 127 GLY A C 1
ATOM 995 O O . GLY A 1 127 ? 16.215 1.176 -5.875 1.00 96.44 127 GLY A O 1
ATOM 996 N N . ARG A 1 128 ? 16.484 0.269 -3.842 1.00 97.75 128 ARG A N 1
ATOM 997 C CA . ARG A 1 128 ? 16.576 -1.106 -4.345 1.00 97.75 128 ARG A CA 1
ATOM 998 C C . ARG A 1 128 ? 15.180 -1.688 -4.461 1.00 97.75 128 ARG A C 1
ATOM 1000 O O . ARG A 1 128 ? 14.348 -1.432 -3.595 1.00 97.75 128 ARG A O 1
ATOM 1007 N N . PHE A 1 129 ? 14.945 -2.488 -5.492 1.00 97.62 129 PHE A N 1
ATOM 1008 C CA . PHE A 1 129 ? 13.728 -3.279 -5.607 1.00 97.62 129 PHE A CA 1
ATOM 1009 C C . PHE A 1 129 ? 14.042 -4.761 -5.789 1.00 97.62 129 PHE A C 1
ATOM 1011 O O . PHE A 1 129 ? 15.098 -5.124 -6.314 1.00 97.62 129 PHE A O 1
ATOM 1018 N N . GLN A 1 130 ? 13.095 -5.604 -5.391 1.00 96.94 130 GLN A N 1
ATOM 1019 C CA . GLN A 1 130 ? 13.119 -7.043 -5.595 1.00 96.94 130 GLN A CA 1
ATOM 1020 C C . GLN A 1 130 ? 11.705 -7.555 -5.887 1.00 96.94 130 GLN A C 1
ATOM 1022 O O . GLN A 1 130 ? 10.783 -7.307 -5.115 1.00 96.94 130 GLN A O 1
ATOM 1027 N N . VAL A 1 131 ? 11.535 -8.299 -6.976 1.00 95.56 131 VAL A N 1
ATOM 1028 C CA . VAL A 1 131 ? 10.313 -9.029 -7.318 1.00 95.56 131 VAL A CA 1
ATOM 1029 C C . VAL A 1 131 ? 10.513 -10.485 -6.938 1.00 95.56 131 VAL A C 1
ATOM 1031 O O . VAL A 1 131 ? 11.390 -11.155 -7.477 1.00 95.56 131 VAL A O 1
ATOM 1034 N N . THR A 1 132 ? 9.680 -10.974 -6.027 1.00 93.81 132 THR A N 1
ATOM 1035 C CA . THR A 1 132 ? 9.671 -12.374 -5.597 1.00 93.81 132 THR A CA 1
ATOM 1036 C C . THR A 1 132 ? 8.355 -13.015 -6.040 1.00 93.81 132 THR A C 1
ATOM 1038 O O . THR A 1 132 ? 7.305 -12.683 -5.479 1.00 93.81 132 THR A O 1
ATOM 1041 N N . PRO A 1 133 ? 8.366 -13.901 -7.053 1.00 91.69 133 PRO A N 1
ATOM 1042 C CA . PRO A 1 133 ? 7.173 -14.630 -7.474 1.00 91.69 133 PRO A CA 1
ATOM 1043 C C . PRO A 1 133 ? 6.673 -15.582 -6.381 1.00 91.69 133 PRO A C 1
ATOM 1045 O O . PRO A 1 133 ? 7.462 -16.124 -5.608 1.00 91.69 133 PRO A O 1
ATOM 1048 N N . GLY A 1 134 ? 5.367 -15.844 -6.350 1.00 86.94 134 GLY A N 1
ATOM 1049 C CA . GLY A 1 134 ? 4.790 -16.888 -5.503 1.00 86.94 134 GLY A CA 1
ATOM 1050 C C . GLY A 1 134 ? 3.794 -16.387 -4.461 1.00 86.94 134 GLY A C 1
ATOM 1051 O O . GLY A 1 134 ? 2.944 -15.544 -4.747 1.00 86.94 134 GLY A O 1
ATOM 1052 N N . LYS A 1 135 ? 3.814 -17.012 -3.275 1.00 77.81 135 LYS A N 1
ATOM 1053 C CA . LYS A 1 135 ? 2.691 -16.975 -2.330 1.00 77.81 135 LYS A CA 1
ATOM 1054 C C . LYS A 1 135 ? 2.493 -15.582 -1.725 1.00 77.81 135 LYS A C 1
ATOM 1056 O O . LYS A 1 135 ? 3.383 -15.027 -1.088 1.00 77.81 135 LYS A O 1
ATOM 1061 N N . LEU A 1 136 ? 1.278 -15.070 -1.878 1.00 84.94 136 LEU A N 1
ATOM 1062 C CA . LEU A 1 136 ? 0.816 -13.849 -1.228 1.00 84.94 136 LEU A CA 1
ATOM 1063 C C . LEU A 1 136 ? 0.396 -14.134 0.222 1.00 84.94 136 LEU A C 1
ATOM 1065 O O . LEU A 1 136 ? -0.000 -15.261 0.529 1.00 84.94 136 LEU A O 1
ATOM 1069 N N . PRO A 1 137 ? 0.431 -13.140 1.123 1.00 78.69 137 PRO A N 1
ATOM 1070 C CA . PRO A 1 137 ? -0.040 -13.326 2.489 1.00 78.69 137 PRO A CA 1
ATOM 1071 C C . PRO A 1 137 ? -1.516 -13.754 2.518 1.00 78.69 137 PRO A C 1
ATOM 1073 O O . PRO A 1 137 ? -2.377 -13.049 1.988 1.00 78.69 137 PRO A O 1
ATOM 1076 N N . ASP A 1 138 ? -1.815 -14.860 3.211 1.00 66.81 138 ASP A N 1
ATOM 1077 C CA . ASP A 1 138 ? -3.157 -15.475 3.288 1.00 66.81 138 ASP A CA 1
ATOM 1078 C C . ASP A 1 138 ? -4.230 -14.557 3.916 1.00 66.81 138 ASP A C 1
ATOM 1080 O O . ASP A 1 138 ? -5.418 -14.861 3.878 1.00 66.81 138 ASP A O 1
ATOM 1084 N N . GLN A 1 139 ? -3.833 -13.434 4.524 1.00 60.22 139 GLN A N 1
ATOM 1085 C CA . GLN A 1 139 ? -4.703 -12.617 5.373 1.00 60.22 139 GLN A CA 1
ATOM 1086 C C . GLN A 1 139 ? -5.002 -11.206 4.844 1.00 60.22 139 GLN A C 1
ATOM 1088 O O . GLN A 1 139 ? -5.250 -10.290 5.642 1.00 60.22 139 GLN A O 1
ATOM 1093 N N . THR A 1 140 ? -4.954 -11.007 3.532 1.00 59.94 140 THR A N 1
ATOM 1094 C CA . THR A 1 140 ? -5.326 -9.730 2.913 1.00 59.94 140 THR A CA 1
ATOM 1095 C C . THR A 1 140 ? -6.766 -9.801 2.414 1.00 59.94 140 THR A C 1
ATOM 1097 O O . THR A 1 140 ? -7.172 -10.796 1.824 1.00 59.94 140 THR A O 1
ATOM 1100 N N . ILE A 1 141 ? -7.561 -8.761 2.681 1.00 69.12 141 ILE A N 1
ATOM 1101 C CA . ILE A 1 141 ? -8.798 -8.538 1.925 1.00 69.12 141 ILE A CA 1
ATOM 1102 C C . ILE A 1 141 ? -8.306 -8.094 0.548 1.00 69.12 141 ILE A C 1
ATOM 1104 O O . ILE A 1 141 ? -7.716 -7.012 0.484 1.00 69.12 141 ILE A O 1
ATOM 1108 N N . PRO A 1 142 ? -8.438 -8.911 -0.514 1.00 68.69 142 PRO A N 1
ATOM 1109 C CA . PRO A 1 142 ? -7.861 -8.560 -1.796 1.00 68.69 142 PRO A CA 1
ATOM 1110 C C . PRO A 1 142 ? -8.584 -7.324 -2.310 1.00 68.69 142 PRO A C 1
ATOM 1112 O O . PRO A 1 142 ? -9.775 -7.354 -2.629 1.00 68.69 142 PRO A O 1
ATOM 1115 N N . LEU A 1 143 ? -7.851 -6.221 -2.365 1.00 82.94 143 LEU A N 1
ATOM 1116 C CA . LEU A 1 143 ? -8.233 -5.119 -3.219 1.00 82.94 143 LEU A CA 1
ATOM 1117 C C . LEU A 1 143 ? -7.978 -5.584 -4.656 1.00 82.94 143 LEU A C 1
ATOM 1119 O O . LEU A 1 143 ? -7.176 -6.479 -4.891 1.00 82.94 143 LEU A O 1
ATOM 1123 N N . VAL A 1 144 ? -8.704 -5.061 -5.628 1.00 90.25 144 VAL A N 1
ATOM 1124 C CA . VAL A 1 144 ? -8.345 -5.271 -7.032 1.00 90.25 144 VAL A CA 1
ATOM 1125 C C . VAL A 1 144 ? -8.176 -3.880 -7.592 1.00 90.25 144 VAL A C 1
ATOM 1127 O O . VAL A 1 144 ? -9.158 -3.158 -7.757 1.00 90.25 144 VAL A O 1
ATOM 1130 N N . LEU A 1 145 ? -6.918 -3.474 -7.741 1.00 94.12 145 LEU A N 1
ATOM 1131 C CA . LEU A 1 145 ? -6.534 -2.197 -8.322 1.00 94.12 145 LEU A CA 1
ATOM 1132 C C . LEU A 1 145 ? -5.758 -2.474 -9.607 1.00 94.12 145 LEU A C 1
ATOM 1134 O O . LEU A 1 145 ? -4.760 -3.203 -9.585 1.00 94.12 145 LEU A O 1
ATOM 1138 N N . ASP A 1 146 ? -6.218 -1.878 -10.703 1.00 96.38 146 ASP A N 1
ATOM 1139 C CA . ASP A 1 146 ? -5.523 -1.925 -11.983 1.00 96.38 146 ASP A CA 1
ATOM 1140 C C . ASP A 1 146 ? -4.270 -1.027 -11.921 1.00 96.38 146 ASP A C 1
ATOM 1142 O O . ASP A 1 146 ? -4.377 0.163 -11.594 1.00 96.38 146 ASP A O 1
ATOM 1146 N N . PRO A 1 147 ? -3.068 -1.562 -12.206 1.00 96.25 147 PRO A N 1
ATOM 1147 C CA . PRO A 1 147 ? -1.848 -0.767 -12.172 1.00 96.25 147 PRO A CA 1
ATOM 1148 C C . PRO A 1 147 ? -1.829 0.415 -13.147 1.00 96.25 147 PRO A C 1
ATOM 1150 O O . PRO A 1 147 ? -1.281 1.456 -12.789 1.00 96.25 147 PRO A O 1
ATOM 1153 N N . ILE A 1 148 ? -2.410 0.304 -14.348 1.00 96.62 148 ILE A N 1
ATOM 1154 C CA . ILE A 1 148 ? -2.427 1.406 -15.326 1.00 96.62 148 ILE A CA 1
ATOM 1155 C C . ILE A 1 148 ? -3.336 2.524 -14.849 1.00 96.62 148 ILE A C 1
ATOM 1157 O O . ILE A 1 148 ? -2.940 3.688 -14.913 1.00 96.62 148 ILE A O 1
ATOM 1161 N N . GLU A 1 149 ? -4.532 2.184 -14.372 1.00 96.69 149 GLU A N 1
ATOM 1162 C CA . GLU A 1 149 ? -5.469 3.169 -13.829 1.00 96.69 149 GLU A CA 1
ATOM 1163 C C . GLU A 1 149 ? -4.825 3.933 -12.667 1.00 96.69 149 GLU A C 1
ATOM 1165 O O . GLU A 1 149 ? -4.830 5.166 -12.654 1.00 96.69 149 GLU A O 1
ATOM 1170 N N . LEU A 1 150 ? -4.168 3.212 -11.752 1.00 96.88 150 LEU A N 1
ATOM 1171 C CA . LEU A 1 150 ? -3.474 3.819 -10.621 1.00 96.88 150 LEU A CA 1
ATOM 1172 C C . LEU A 1 150 ? -2.278 4.683 -11.053 1.00 96.88 150 LEU A C 1
ATOM 1174 O O . LEU A 1 150 ? -2.102 5.777 -10.520 1.00 96.88 150 LEU A O 1
ATOM 1178 N N . ILE A 1 151 ? -1.469 4.239 -12.024 1.00 97.19 151 ILE A N 1
ATOM 1179 C CA . ILE A 1 151 ? -0.377 5.053 -12.589 1.00 97.19 151 ILE A CA 1
ATOM 1180 C C . ILE A 1 151 ? -0.938 6.372 -13.136 1.00 97.19 151 ILE A C 1
ATOM 1182 O O . ILE A 1 151 ? -0.400 7.437 -12.835 1.00 97.19 151 ILE A O 1
ATOM 1186 N N . SER A 1 152 ? -2.015 6.310 -13.920 1.00 96.88 152 SER A N 1
ATOM 1187 C CA . SER A 1 152 ? -2.657 7.490 -14.507 1.00 96.88 152 SER A CA 1
ATOM 1188 C C . SER A 1 152 ? -3.194 8.446 -13.436 1.00 96.88 152 SER A C 1
ATOM 1190 O O . SER A 1 152 ? -2.950 9.650 -13.516 1.00 96.88 152 SER A O 1
ATOM 1192 N N . GLU A 1 153 ? -3.866 7.921 -12.405 1.00 96.56 153 GLU A N 1
ATOM 1193 C CA . GLU A 1 153 ? -4.347 8.693 -11.251 1.00 96.56 153 GLU A CA 1
ATOM 1194 C C . GLU A 1 153 ? -3.194 9.408 -10.525 1.00 96.56 153 GLU A C 1
ATOM 1196 O O . GLU A 1 153 ? -3.281 10.605 -10.237 1.00 96.56 153 GLU A O 1
ATOM 1201 N N . ILE A 1 154 ? -2.090 8.699 -10.271 1.00 96.06 154 ILE A N 1
ATOM 1202 C CA . ILE A 1 154 ? -0.919 9.238 -9.569 1.00 96.06 154 ILE A CA 1
ATOM 1203 C C . ILE A 1 154 ? -0.230 10.330 -10.391 1.00 96.06 154 ILE A C 1
ATOM 1205 O O . ILE A 1 154 ? 0.081 11.389 -9.845 1.00 96.06 154 ILE A O 1
ATOM 1209 N N . ILE A 1 155 ? -0.021 10.115 -11.694 1.00 94.69 155 ILE A N 1
ATOM 1210 C CA . ILE A 1 155 ? 0.590 11.118 -12.581 1.00 94.69 155 ILE A CA 1
ATOM 1211 C C . ILE A 1 155 ? -0.260 12.394 -12.601 1.00 94.69 155 ILE A C 1
ATOM 1213 O O . ILE A 1 155 ? 0.276 13.489 -12.429 1.00 94.69 155 ILE A O 1
ATOM 1217 N N . ALA A 1 156 ? -1.584 12.261 -12.739 1.00 95.25 156 ALA A N 1
ATOM 1218 C CA . ALA A 1 156 ? -2.494 13.403 -12.723 1.00 95.25 156 ALA A CA 1
ATOM 1219 C C . ALA A 1 156 ? -2.469 14.161 -11.384 1.00 95.25 156 ALA A C 1
ATOM 1221 O O . ALA A 1 156 ? -2.639 15.379 -11.361 1.00 95.25 156 ALA A O 1
ATOM 1222 N N . ARG A 1 157 ? -2.258 13.461 -10.262 1.00 94.75 157 ARG A N 1
ATOM 1223 C CA . ARG A 1 157 ? -2.091 14.087 -8.944 1.00 94.75 157 ARG A CA 1
ATOM 1224 C C . ARG A 1 157 ? -0.759 14.829 -8.824 1.00 94.75 157 ARG A C 1
ATOM 1226 O O . ARG A 1 157 ? -0.769 15.976 -8.397 1.00 94.75 157 ARG A O 1
ATOM 1233 N N . LEU A 1 158 ? 0.358 14.224 -9.234 1.00 92.62 158 LEU A N 1
ATOM 1234 C CA . LEU A 1 158 ? 1.688 14.855 -9.177 1.00 92.62 158 LEU A CA 1
ATOM 1235 C C . LEU A 1 158 ? 1.744 16.166 -9.979 1.00 92.62 158 LEU A C 1
ATOM 1237 O O . LEU A 1 158 ? 2.330 17.143 -9.522 1.00 92.62 158 LEU A O 1
ATOM 1241 N N . GLN A 1 159 ? 1.070 16.215 -11.131 1.00 91.50 159 GLN A N 1
ATOM 1242 C CA . GLN A 1 159 ? 0.976 17.421 -11.963 1.00 91.50 159 GLN A CA 1
ATOM 1243 C C . GLN A 1 159 ? 0.206 18.576 -11.308 1.00 91.50 159 GLN A C 1
ATOM 1245 O O . GLN A 1 159 ? 0.433 19.722 -11.669 1.00 91.50 159 GLN A O 1
ATOM 1250 N N . LYS A 1 160 ? -0.710 18.299 -10.371 1.00 91.62 160 LYS A N 1
ATOM 1251 C CA . LYS A 1 160 ? -1.465 19.338 -9.643 1.00 91.62 160 LYS A CA 1
ATOM 1252 C C . LYS A 1 160 ? -0.698 19.918 -8.456 1.00 91.62 160 LYS A C 1
ATOM 1254 O O . LYS A 1 160 ? -1.106 20.938 -7.915 1.00 91.62 160 LYS A O 1
ATOM 1259 N N . GLU A 1 161 ? 0.343 19.222 -8.014 1.00 85.69 161 GLU A N 1
ATOM 1260 C CA . GLU A 1 161 ? 1.174 19.602 -6.870 1.00 85.69 161 GLU A CA 1
ATOM 1261 C C . GLU A 1 161 ? 2.481 20.299 -7.297 1.00 85.69 161 GLU A C 1
ATOM 1263 O O . GLU A 1 161 ? 3.234 20.738 -6.429 1.00 85.69 161 GLU A O 1
ATOM 1268 N N . SER A 1 162 ? 2.745 20.375 -8.609 1.00 71.81 162 SER A N 1
ATOM 1269 C CA . SER A 1 162 ? 3.895 21.059 -9.227 1.00 71.81 162 SER A CA 1
ATOM 1270 C C . SER A 1 162 ? 3.529 22.480 -9.642 1.00 71.81 162 SER A C 1
ATOM 1272 O O . SER A 1 162 ? 4.407 23.360 -9.521 1.00 71.81 162 SER A O 1
#

pLDDT: mean 91.99, std 10.3, range [36.5, 98.06]